Protein AF-A0A060C3U3-F1 (afdb_monomer_lite)

Structure (mmCIF, N/CA/C/O backbone):
data_AF-A0A060C3U3-F1
#
_entry.id   AF-A0A060C3U3-F1
#
loop_
_atom_site.group_PDB
_atom_site.id
_atom_site.type_symbol
_atom_site.label_atom_id
_atom_site.label_alt_id
_atom_site.label_comp_id
_atom_site.label_asym_id
_atom_site.label_entity_id
_atom_site.label_seq_id
_atom_site.pdbx_PDB_ins_code
_atom_site.Cartn_x
_atom_site.Cartn_y
_atom_site.Cartn_z
_atom_site.occupancy
_atom_site.B_iso_or_equiv
_atom_site.auth_seq_id
_atom_site.auth_comp_id
_atom_site.auth_asym_id
_atom_site.auth_atom_id
_atom_site.pdbx_PDB_model_num
ATOM 1 N N . GLY A 1 1 ? 10.376 -1.755 15.245 1.00 62.41 1 GLY A N 1
ATOM 2 C CA . GLY A 1 1 ? 10.481 -2.241 13.852 1.00 62.41 1 GLY A CA 1
ATOM 3 C C . GLY A 1 1 ? 9.209 -2.982 13.478 1.00 62.41 1 GLY A C 1
ATOM 4 O O . GLY A 1 1 ? 8.595 -3.544 14.371 1.00 62.41 1 GLY A O 1
ATOM 5 N N . GLY A 1 2 ? 8.807 -2.958 12.204 1.00 87.00 2 GLY A N 1
ATOM 6 C CA . GLY A 1 2 ? 7.563 -3.559 11.693 1.00 87.00 2 GLY A CA 1
ATOM 7 C C . GLY A 1 2 ? 7.718 -4.015 10.239 1.00 87.00 2 GLY A C 1
ATOM 8 O O . GLY A 1 2 ? 8.846 -4.071 9.747 1.00 87.00 2 GLY A O 1
ATOM 9 N N . GLY A 1 3 ? 6.614 -4.332 9.564 1.00 92.75 3 GLY A N 1
ATOM 10 C CA . GLY A 1 3 ? 6.602 -4.785 8.170 1.00 92.75 3 GLY A CA 1
ATOM 11 C C . GLY A 1 3 ? 6.895 -6.273 7.992 1.00 92.75 3 GLY A C 1
ATOM 12 O O . GLY A 1 3 ? 7.722 -6.851 8.703 1.00 92.75 3 GLY A O 1
ATOM 13 N N . ILE A 1 4 ? 6.234 -6.869 7.010 1.00 97.62 4 ILE A N 1
ATOM 14 C CA . ILE A 1 4 ? 6.276 -8.293 6.681 1.00 97.62 4 ILE A CA 1
ATOM 15 C C . ILE A 1 4 ? 7.383 -8.543 5.654 1.00 97.62 4 ILE A C 1
ATOM 17 O O . ILE A 1 4 ? 7.501 -7.812 4.665 1.00 97.62 4 ILE A O 1
ATOM 21 N N . TRP A 1 5 ? 8.202 -9.563 5.910 1.00 98.00 5 TRP A N 1
ATOM 22 C CA . TRP A 1 5 ? 9.196 -10.056 4.960 1.00 98.00 5 TRP A CA 1
ATOM 23 C C . TRP A 1 5 ? 8.511 -10.752 3.787 1.00 98.00 5 TRP A C 1
ATOM 25 O O . TRP A 1 5 ? 7.541 -11.480 3.970 1.00 98.00 5 TRP A O 1
ATOM 35 N N . TRP A 1 6 ? 9.022 -10.529 2.579 1.00 97.81 6 TRP A N 1
ATOM 36 C CA . TRP A 1 6 ? 8.492 -11.135 1.360 1.00 97.81 6 TRP A CA 1
ATOM 37 C C . TRP A 1 6 ? 8.565 -12.665 1.399 1.00 97.81 6 TRP A C 1
ATOM 39 O O . TRP A 1 6 ? 7.663 -13.345 0.920 1.00 97.81 6 TRP A O 1
ATOM 49 N N . ASN A 1 7 ? 9.622 -13.201 2.009 1.00 96.69 7 ASN A N 1
ATOM 50 C CA . ASN A 1 7 ? 9.819 -14.625 2.228 1.00 96.69 7 ASN A CA 1
ATOM 51 C C . ASN A 1 7 ? 10.631 -14.865 3.512 1.00 96.69 7 ASN A C 1
ATOM 53 O O . ASN A 1 7 ? 11.077 -13.927 4.174 1.00 96.69 7 ASN A O 1
ATOM 57 N N . THR A 1 8 ? 10.854 -16.135 3.839 1.00 96.94 8 THR A N 1
ATOM 58 C CA . THR A 1 8 ? 11.544 -16.571 5.061 1.00 96.94 8 THR A CA 1
ATOM 59 C C . THR A 1 8 ? 13.043 -16.277 5.087 1.00 96.94 8 THR A C 1
ATOM 61 O O . THR A 1 8 ? 13.653 -16.409 6.145 1.00 96.94 8 THR A O 1
ATOM 64 N N . ASN A 1 9 ? 13.647 -15.854 3.970 1.00 97.06 9 ASN A N 1
ATOM 65 C CA . ASN A 1 9 ? 15.051 -15.430 3.955 1.00 97.06 9 ASN A CA 1
ATOM 66 C C . ASN A 1 9 ? 15.235 -14.057 4.615 1.00 97.06 9 ASN A C 1
ATOM 68 O O . ASN A 1 9 ? 16.355 -13.694 4.958 1.00 97.06 9 ASN A O 1
ATOM 72 N N . ASN A 1 10 ? 14.147 -13.303 4.818 1.00 96.69 10 ASN A N 1
ATOM 73 C CA . ASN A 1 10 ? 14.130 -12.054 5.581 1.00 96.69 10 ASN A CA 1
ATOM 74 C C . ASN A 1 10 ? 15.117 -10.983 5.075 1.00 96.69 10 ASN A C 1
ATOM 76 O O . ASN A 1 10 ? 15.667 -10.212 5.859 1.00 96.69 10 ASN A O 1
ATOM 80 N N . THR A 1 11 ? 15.326 -10.913 3.759 1.00 97.62 11 THR A N 1
ATOM 81 C CA . THR A 1 11 ? 16.205 -9.918 3.118 1.00 97.62 11 THR A CA 1
ATOM 82 C C . THR A 1 11 ? 15.443 -8.748 2.498 1.00 97.62 11 THR A C 1
ATOM 84 O O . THR A 1 11 ? 16.025 -7.696 2.250 1.00 97.62 11 THR A O 1
ATOM 87 N N . TYR A 1 12 ? 14.138 -8.902 2.259 1.00 98.12 12 TYR A N 1
ATOM 88 C CA . TYR A 1 12 ? 13.332 -7.933 1.518 1.00 98.12 12 TYR A CA 1
ATOM 89 C C . TYR A 1 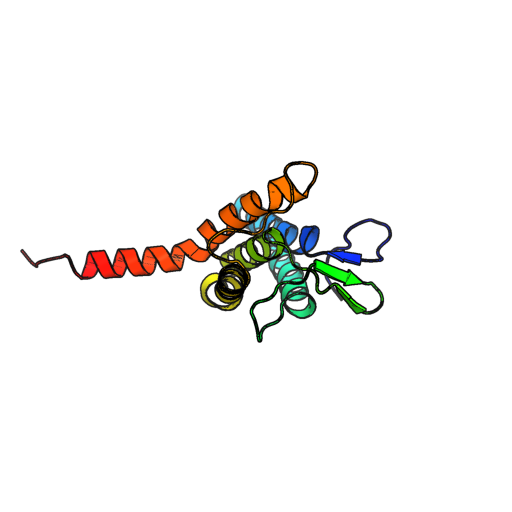12 ? 11.907 -7.840 2.062 1.00 98.12 12 TYR A C 1
ATOM 91 O O . TYR A 1 12 ? 11.249 -8.861 2.267 1.00 98.12 12 TYR A O 1
ATOM 99 N N . LYS A 1 13 ? 11.412 -6.624 2.298 1.00 98.38 13 LYS A N 1
ATOM 100 C CA . LYS A 1 13 ? 10.023 -6.348 2.690 1.00 98.38 13 LYS A CA 1
ATOM 101 C C . LYS A 1 13 ? 9.304 -5.669 1.539 1.00 98.38 13 LYS A C 1
ATOM 103 O O . LYS A 1 13 ? 9.625 -4.532 1.208 1.00 98.38 13 LYS A O 1
ATOM 108 N N . ALA A 1 14 ? 8.332 -6.359 0.956 1.00 98.12 14 ALA A N 1
ATOM 109 C CA . ALA A 1 14 ? 7.692 -5.942 -0.285 1.00 98.12 14 ALA A CA 1
ATOM 110 C C . ALA A 1 14 ? 6.290 -5.359 -0.068 1.00 98.12 14 ALA A C 1
ATOM 112 O O . ALA A 1 14 ? 5.550 -5.773 0.833 1.00 98.12 14 ALA A O 1
ATOM 113 N N . SER A 1 15 ? 5.887 -4.456 -0.954 1.00 98.31 15 SER A N 1
ATOM 114 C CA . SER A 1 15 ? 4.522 -3.934 -1.044 1.00 98.31 15 SER A CA 1
ATOM 115 C C . SER A 1 15 ? 3.499 -5.047 -1.285 1.00 98.31 15 SER A C 1
ATOM 117 O O . SER A 1 15 ? 2.429 -5.021 -0.675 1.00 98.31 15 SER A O 1
ATOM 119 N N . CYS A 1 16 ? 3.849 -6.074 -2.077 1.00 97.12 16 CYS A N 1
ATOM 120 C CA . CYS A 1 16 ? 2.980 -7.218 -2.394 1.00 97.12 16 CYS A CA 1
ATOM 121 C C . CYS A 1 16 ? 2.559 -8.072 -1.200 1.00 97.12 16 CYS A C 1
ATOM 123 O O . CYS A 1 16 ? 1.556 -8.772 -1.294 1.00 97.12 16 CYS A O 1
ATOM 125 N N . VAL A 1 17 ? 3.278 -8.005 -0.079 1.00 97.94 17 VAL A N 1
ATOM 126 C CA . VAL A 1 17 ? 2.879 -8.701 1.151 1.00 97.94 17 VAL A CA 1
ATOM 127 C C . VAL A 1 17 ? 2.313 -7.739 2.185 1.00 97.94 17 VAL A C 1
ATOM 129 O O . VAL A 1 17 ? 1.358 -8.081 2.871 1.00 97.94 17 VAL A O 1
ATOM 132 N N . ASN A 1 18 ? 2.840 -6.516 2.283 1.00 98.75 18 ASN A N 1
ATOM 133 C CA . ASN A 1 18 ? 2.452 -5.591 3.346 1.00 98.75 18 ASN A CA 1
ATOM 134 C C . ASN A 1 18 ? 1.048 -5.003 3.141 1.00 98.75 18 ASN A C 1
ATOM 136 O O . ASN A 1 18 ? 0.206 -5.125 4.028 1.00 98.75 18 ASN A O 1
ATOM 140 N N . PHE A 1 19 ? 0.749 -4.397 1.989 1.00 98.69 19 PHE A N 1
ATOM 141 C CA . PHE A 1 19 ? -0.561 -3.757 1.802 1.00 98.69 19 PHE A CA 1
ATOM 142 C C . PHE A 1 19 ? -1.712 -4.766 1.682 1.00 98.69 19 PHE A C 1
ATOM 144 O O . PHE A 1 19 ? -2.744 -4.553 2.325 1.00 98.69 19 PHE A O 1
ATOM 151 N N . PRO A 1 20 ? -1.555 -5.909 0.980 1.00 98.62 20 PRO A N 1
ATOM 152 C CA . PRO A 1 20 ? -2.548 -6.978 1.029 1.00 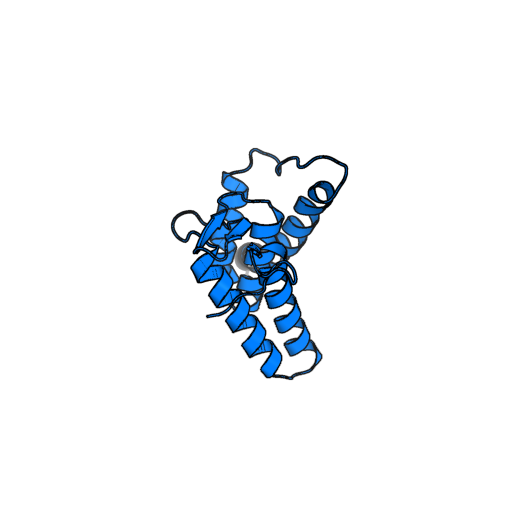98.62 20 PRO A CA 1
ATOM 153 C C . PRO A 1 20 ? -2.763 -7.553 2.432 1.00 98.62 20 PRO A C 1
ATOM 155 O O . PRO A 1 20 ? -3.906 -7.826 2.790 1.00 98.62 20 PRO A O 1
ATOM 158 N N . ALA A 1 21 ? -1.716 -7.693 3.254 1.00 98.62 21 ALA A N 1
ATOM 159 C CA . ALA A 1 21 ? -1.878 -8.160 4.631 1.00 98.62 21 ALA A CA 1
ATOM 160 C C . ALA A 1 21 ? -2.607 -7.144 5.519 1.00 98.62 21 ALA A C 1
ATOM 162 O O . ALA A 1 21 ? -3.422 -7.554 6.341 1.00 98.62 21 ALA A O 1
ATOM 163 N N . ALA A 1 22 ? -2.370 -5.839 5.340 1.00 98.69 22 ALA A N 1
ATOM 164 C CA . ALA A 1 22 ? -3.137 -4.807 6.040 1.00 98.69 22 ALA A CA 1
ATOM 165 C C . ALA A 1 22 ? -4.632 -4.896 5.686 1.00 98.69 22 ALA A C 1
ATOM 167 O O . ALA A 1 22 ? -5.481 -4.984 6.569 1.00 98.69 22 ALA A O 1
ATOM 168 N N . ILE A 1 23 ? -4.951 -4.995 4.392 1.00 98.69 23 ILE A N 1
ATOM 169 C CA . ILE A 1 23 ? -6.322 -5.225 3.919 1.00 98.69 23 ILE A CA 1
ATOM 170 C C . ILE A 1 23 ? -6.918 -6.493 4.543 1.00 98.69 23 ILE A C 1
ATOM 172 O O . ILE A 1 23 ? -8.027 -6.454 5.070 1.00 98.69 23 ILE A O 1
ATOM 176 N N . ALA A 1 24 ? -6.204 -7.619 4.475 1.00 98.69 24 ALA A N 1
ATOM 177 C CA . ALA A 1 24 ? -6.693 -8.895 4.984 1.00 98.69 24 ALA A CA 1
ATOM 178 C C . ALA A 1 24 ? -6.952 -8.838 6.495 1.00 98.69 24 ALA A C 1
ATOM 180 O O . ALA A 1 24 ? -7.981 -9.324 6.955 1.00 98.69 24 ALA A O 1
ATOM 181 N N . ALA A 1 25 ? -6.064 -8.196 7.256 1.00 98.62 25 ALA A N 1
ATOM 182 C CA . ALA A 1 25 ? -6.240 -7.989 8.685 1.00 98.62 25 ALA A CA 1
ATOM 183 C C . ALA A 1 25 ? -7.481 -7.128 8.983 1.00 98.62 25 ALA A C 1
ATOM 185 O O . ALA A 1 25 ? -8.298 -7.521 9.808 1.00 98.62 25 ALA A O 1
ATOM 186 N N . HIS A 1 26 ? -7.704 -6.026 8.262 1.00 98.56 26 HIS A N 1
ATOM 187 C CA . HIS A 1 26 ? -8.930 -5.238 8.438 1.00 98.56 26 HIS A CA 1
ATOM 188 C C . HIS A 1 26 ? -10.195 -6.051 8.115 1.00 98.56 26 HIS A C 1
ATOM 190 O O . HIS A 1 26 ? -11.175 -6.020 8.855 1.00 98.56 26 HIS A O 1
ATOM 196 N N . LEU A 1 27 ? -10.175 -6.839 7.037 1.00 98.44 27 LEU A N 1
ATOM 197 C CA . LEU A 1 27 ? -11.306 -7.700 6.681 1.00 98.44 27 LEU A CA 1
ATOM 198 C C . LEU A 1 27 ? -11.571 -8.785 7.738 1.00 98.44 27 LEU A C 1
ATOM 200 O O . LEU A 1 27 ? -12.730 -9.078 8.022 1.00 98.44 27 LEU A O 1
ATOM 204 N N . LEU A 1 28 ? -10.525 -9.352 8.350 1.00 98.75 28 LEU A N 1
ATOM 205 C CA . LEU A 1 28 ? -10.660 -10.293 9.467 1.00 98.75 28 LEU A CA 1
ATOM 206 C C . LEU A 1 28 ? -11.250 -9.626 10.711 1.00 98.75 28 LEU A C 1
ATOM 208 O O . LEU A 1 28 ? -12.090 -10.232 11.370 1.00 98.75 28 LEU A O 1
ATOM 212 N N . TYR A 1 29 ? -10.868 -8.381 11.005 1.00 98.56 29 TYR A N 1
ATOM 213 C CA . TYR A 1 29 ? -11.500 -7.602 12.068 1.00 98.56 29 TYR A CA 1
ATOM 214 C C . TYR A 1 29 ? -13.008 -7.461 11.830 1.00 98.56 29 TYR A C 1
ATOM 216 O O . TYR A 1 29 ? -13.793 -7.795 12.715 1.00 98.56 29 TYR A O 1
ATOM 224 N N . LEU A 1 30 ? -13.424 -7.054 10.626 1.00 97.94 30 LEU A N 1
ATOM 225 C CA . LEU A 1 30 ? -14.847 -6.925 10.292 1.00 97.94 30 LEU A CA 1
ATOM 226 C C . LEU A 1 30 ? -15.598 -8.261 10.381 1.00 97.94 30 LEU A C 1
ATOM 228 O O . LEU A 1 30 ? -16.749 -8.290 10.809 1.00 97.94 30 LEU A O 1
ATOM 232 N N . ALA A 1 31 ? -14.962 -9.358 9.969 1.00 98.62 31 ALA A N 1
ATOM 233 C CA . ALA A 1 31 ? -15.587 -10.677 9.947 1.00 98.62 31 ALA A CA 1
ATOM 234 C C . ALA A 1 31 ? -15.712 -11.317 11.338 1.00 98.62 31 ALA A C 1
ATOM 236 O O . ALA A 1 31 ? -16.674 -12.039 11.591 1.00 98.62 31 ALA A O 1
ATOM 237 N N . LEU A 1 32 ? -14.735 -11.090 12.220 1.00 98.12 32 LEU A N 1
ATOM 238 C CA . LEU A 1 32 ? -14.621 -11.790 13.504 1.00 98.12 32 LEU A CA 1
ATOM 239 C C . LEU A 1 32 ? -14.953 -10.907 14.713 1.00 98.12 32 LEU A C 1
ATOM 241 O O . LEU A 1 32 ? -15.145 -11.431 15.806 1.00 98.12 32 LEU A O 1
ATOM 245 N N . GLY A 1 33 ? -14.973 -9.582 14.550 1.00 97.88 33 GLY A N 1
ATOM 246 C CA . GLY A 1 33 ? -15.124 -8.624 15.650 1.00 97.88 33 GLY A CA 1
ATOM 247 C C . GLY A 1 33 ? -13.914 -8.543 16.591 1.00 97.88 33 GLY A C 1
ATOM 248 O O . GLY A 1 33 ? -13.965 -7.828 17.589 1.00 97.88 33 GLY A O 1
ATOM 249 N N . ASP A 1 34 ? -12.821 -9.251 16.294 1.00 98.12 34 ASP A N 1
ATOM 250 C CA . ASP A 1 34 ? -11.600 -9.249 17.102 1.00 98.12 34 ASP A CA 1
ATOM 251 C C . ASP A 1 34 ? -10.713 -8.046 16.742 1.00 98.12 34 ASP A C 1
ATOM 253 O O . ASP A 1 34 ? -10.072 -7.999 15.684 1.00 98.12 34 ASP A O 1
ATOM 257 N N . SER A 1 35 ? -10.652 -7.076 17.658 1.00 98.12 35 SER A N 1
ATOM 258 C CA . SER A 1 35 ? -9.871 -5.842 17.520 1.00 98.12 35 SER A CA 1
ATOM 259 C C . SER A 1 35 ? -8.367 -6.079 17.363 1.00 98.12 35 SER A C 1
ATOM 261 O O . SER A 1 35 ? -7.669 -5.210 16.836 1.00 98.12 35 SER A O 1
ATOM 263 N N . SER A 1 36 ? -7.855 -7.262 17.722 1.00 98.38 36 SER A N 1
ATOM 264 C CA . SER A 1 36 ? -6.451 -7.613 17.507 1.00 98.38 36 SER A CA 1
ATOM 265 C C . SER A 1 36 ? -6.064 -7.578 16.025 1.00 98.38 36 SER A C 1
ATOM 267 O O . SER A 1 36 ? -4.914 -7.283 15.692 1.00 98.38 36 SER A O 1
ATOM 269 N N . TYR A 1 37 ? -6.998 -7.867 15.114 1.00 98.56 37 TYR A N 1
ATOM 270 C CA . TYR A 1 37 ? -6.752 -7.780 13.676 1.00 98.56 37 TYR A CA 1
ATOM 271 C C . TYR A 1 37 ? -6.731 -6.341 13.168 1.00 98.56 37 TYR A C 1
ATOM 273 O O . TYR A 1 37 ? -5.909 -6.017 12.312 1.00 98.56 37 TYR A O 1
ATOM 281 N N . GLU A 1 38 ? -7.542 -5.458 13.745 1.00 98.06 38 GLU A N 1
ATOM 282 C CA . GLU A 1 38 ? -7.518 -4.037 13.399 1.00 98.06 38 GLU A CA 1
ATOM 283 C C . GLU A 1 38 ? -6.186 -3.400 13.811 1.00 98.06 38 GLU A C 1
ATOM 285 O O . GLU A 1 38 ? -5.539 -2.726 13.010 1.00 98.06 38 GLU A O 1
ATOM 290 N N . THR A 1 39 ? -5.688 -3.720 15.012 1.00 98.25 39 THR A N 1
ATOM 291 C CA . THR A 1 39 ? -4.350 -3.290 15.451 1.00 98.25 39 THR A CA 1
ATOM 292 C C . THR A 1 39 ? -3.249 -3.783 14.503 1.00 98.25 39 THR A C 1
ATOM 294 O O . THR A 1 39 ? -2.331 -3.030 14.174 1.00 98.25 39 THR A O 1
ATOM 297 N N . LYS A 1 40 ? -3.337 -5.030 14.014 1.00 98.25 40 LYS A N 1
ATOM 298 C CA . LYS A 1 40 ? -2.383 -5.565 13.023 1.00 98.25 40 LYS A CA 1
ATOM 299 C C . LYS A 1 40 ? -2.473 -4.807 11.699 1.00 98.25 40 LYS A C 1
ATOM 301 O O . LYS A 1 40 ? -1.434 -4.435 11.159 1.00 98.25 40 LYS A O 1
ATOM 306 N N . SER A 1 41 ? -3.686 -4.551 11.204 1.00 98.44 41 SER A N 1
ATOM 307 C CA . SER A 1 41 ? -3.923 -3.781 9.978 1.00 98.44 41 SER A CA 1
ATOM 308 C C . SER A 1 41 ? -3.241 -2.415 10.042 1.00 98.44 41 SER A C 1
ATOM 310 O O . SER A 1 41 ? -2.393 -2.098 9.203 1.00 98.44 41 SER A O 1
ATOM 312 N N . GLN A 1 42 ? -3.522 -1.660 11.106 1.00 98.31 42 GLN A N 1
ATOM 313 C CA . GLN A 1 42 ? -2.956 -0.335 11.343 1.00 98.31 42 GLN A CA 1
ATOM 314 C C . GLN A 1 42 ? -1.429 -0.371 11.440 1.00 98.31 42 GLN A C 1
ATOM 316 O O . GLN A 1 42 ? -0.757 0.463 10.831 1.00 98.31 42 GLN A O 1
ATOM 321 N N . ALA A 1 43 ? -0.860 -1.348 12.152 1.00 98.50 43 ALA A N 1
ATOM 322 C CA . ALA A 1 43 ? 0.587 -1.475 12.308 1.00 98.50 43 ALA A CA 1
ATOM 323 C C . ALA A 1 43 ? 1.299 -1.794 10.981 1.00 98.50 43 ALA A C 1
ATOM 325 O O . ALA A 1 43 ? 2.333 -1.194 10.671 1.00 98.50 43 ALA A O 1
ATOM 326 N N . ILE A 1 44 ? 0.749 -2.716 10.182 1.00 98.62 44 ILE A N 1
ATOM 327 C CA . ILE A 1 44 ?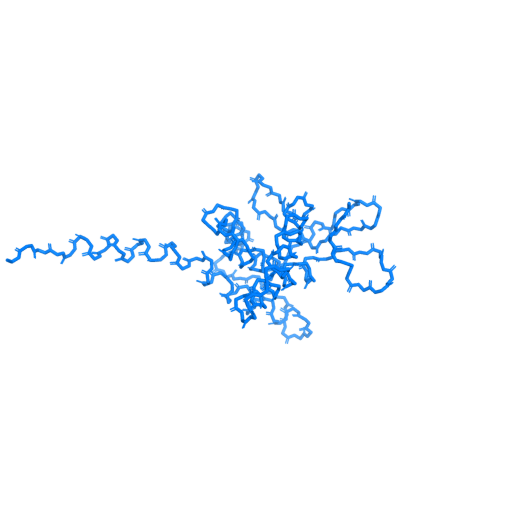 1.319 -3.108 8.885 1.00 98.62 44 ILE A CA 1
ATOM 328 C C . ILE A 1 44 ? 1.223 -1.944 7.895 1.00 98.62 44 ILE A C 1
ATOM 330 O O . ILE A 1 44 ? 2.225 -1.581 7.274 1.00 98.62 44 ILE A O 1
ATOM 334 N N . TYR A 1 45 ? 0.044 -1.329 7.780 1.00 98.62 45 TYR A N 1
ATOM 335 C CA . TYR A 1 45 ? -0.165 -0.182 6.903 1.00 98.62 45 TYR A CA 1
ATOM 336 C C . TYR A 1 45 ? 0.715 1.006 7.292 1.00 98.62 45 TYR A C 1
ATOM 338 O O . TYR A 1 45 ? 1.387 1.558 6.425 1.00 98.62 45 TYR A O 1
ATOM 346 N N . SER A 1 46 ? 0.783 1.362 8.579 1.00 98.50 46 SER A N 1
ATOM 347 C CA . SER A 1 46 ? 1.616 2.478 9.049 1.00 98.50 46 SER A CA 1
ATOM 348 C C . SER A 1 46 ? 3.086 2.248 8.718 1.00 98.50 46 SER A C 1
ATOM 350 O O . SER A 1 46 ? 3.756 3.151 8.219 1.00 98.50 46 SER A O 1
ATOM 352 N N . TRP A 1 47 ? 3.587 1.022 8.913 1.00 98.56 47 TRP A N 1
ATOM 353 C CA . TRP A 1 47 ? 4.948 0.688 8.505 1.00 98.56 47 TRP A CA 1
ATOM 354 C C . TRP A 1 47 ? 5.140 0.843 6.990 1.00 98.56 47 TRP A C 1
ATOM 356 O O . TRP A 1 47 ? 6.111 1.473 6.567 1.00 98.56 47 TRP A O 1
ATOM 366 N N . GLY A 1 48 ? 4.217 0.309 6.183 1.00 98.50 48 GLY A N 1
ATOM 367 C CA . GLY A 1 48 ? 4.269 0.410 4.725 1.00 98.50 48 GLY A CA 1
ATOM 368 C C . GLY A 1 48 ? 4.230 1.860 4.243 1.00 98.50 48 GLY A C 1
ATOM 369 O O . GLY A 1 48 ? 5.080 2.260 3.457 1.00 98.50 48 GLY A O 1
ATOM 370 N N . LYS A 1 49 ? 3.326 2.683 4.779 1.00 98.44 49 LYS A N 1
ATOM 371 C CA . LYS A 1 49 ? 3.222 4.116 4.474 1.00 98.44 49 LYS A CA 1
ATOM 372 C C . LYS A 1 49 ? 4.508 4.869 4.827 1.00 98.44 49 LYS A C 1
ATOM 374 O O . LYS A 1 49 ? 5.005 5.635 4.016 1.00 98.44 49 LYS A O 1
ATOM 379 N N . SER A 1 50 ? 5.101 4.625 5.994 1.00 98.12 50 SER A N 1
ATOM 380 C CA . SER A 1 50 ? 6.338 5.316 6.392 1.00 98.12 50 SER A CA 1
ATOM 381 C C . SER A 1 50 ? 7.589 4.880 5.624 1.00 98.12 50 SER A C 1
ATOM 383 O O . SER A 1 50 ? 8.592 5.586 5.674 1.00 98.12 50 SER A O 1
ATOM 385 N N . ASN A 1 51 ? 7.583 3.712 4.970 1.00 98.25 51 ASN A N 1
ATOM 386 C CA . ASN A 1 51 ? 8.788 3.151 4.343 1.00 98.25 51 ASN A CA 1
ATOM 387 C C . ASN A 1 51 ? 8.704 3.023 2.820 1.00 98.25 51 ASN A C 1
ATOM 389 O O . ASN A 1 51 ? 9.746 3.008 2.172 1.00 98.25 51 ASN A O 1
ATOM 393 N N . LEU A 1 52 ? 7.500 2.881 2.267 1.00 98.62 52 LEU A N 1
ATOM 394 C CA . LEU A 1 52 ? 7.266 2.520 0.869 1.00 98.62 52 LEU A CA 1
ATOM 395 C C . LEU A 1 52 ? 6.406 3.550 0.127 1.00 98.62 52 LEU A C 1
ATOM 397 O O . LEU A 1 52 ? 6.231 3.398 -1.074 1.00 98.62 52 LEU A O 1
ATOM 401 N N . PHE A 1 53 ? 5.882 4.579 0.796 1.00 98.62 53 PHE A N 1
ATOM 402 C CA . PHE A 1 53 ? 5.101 5.645 0.166 1.00 98.62 53 PHE A CA 1
ATOM 403 C C . PHE A 1 53 ? 5.871 6.969 0.165 1.00 98.62 53 PHE A C 1
ATOM 405 O O . PHE A 1 53 ? 6.357 7.427 1.198 1.00 98.62 53 PHE A O 1
ATOM 412 N N . GLU A 1 54 ? 5.962 7.597 -1.002 1.00 98.31 54 GLU A N 1
ATOM 413 C CA . GLU A 1 54 ? 6.547 8.918 -1.196 1.00 98.31 54 GLU A CA 1
ATOM 414 C C . GLU A 1 54 ? 5.452 9.987 -1.143 1.00 98.31 54 GLU A C 1
ATOM 416 O O . GLU A 1 54 ? 4.703 10.187 -2.098 1.00 98.31 54 GLU A O 1
ATOM 421 N N . SER A 1 55 ? 5.365 10.703 -0.022 1.00 97.06 55 SER A N 1
ATOM 422 C CA . SER A 1 55 ? 4.289 11.671 0.231 1.00 97.06 55 SER A CA 1
ATOM 423 C C . SER A 1 55 ? 4.299 12.899 -0.683 1.00 97.06 55 SER A C 1
ATOM 425 O O . SER A 1 55 ? 3.259 13.532 -0.848 1.00 97.06 55 SER A O 1
ATOM 427 N N . SER A 1 56 ? 5.441 13.246 -1.280 1.00 97.19 56 SER A N 1
ATOM 428 C CA . SER A 1 56 ? 5.556 14.379 -2.206 1.00 97.19 56 SER A CA 1
ATOM 429 C C . SER A 1 56 ? 4.927 14.099 -3.571 1.00 97.19 56 SER A C 1
ATOM 431 O O . SER A 1 56 ? 4.479 15.033 -4.232 1.00 97.19 56 SER A O 1
ATOM 433 N N . THR A 1 57 ? 4.888 12.834 -3.998 1.00 97.50 57 THR A N 1
ATOM 434 C CA . THR A 1 57 ? 4.435 12.445 -5.343 1.00 97.50 57 THR A CA 1
ATOM 435 C C . THR A 1 57 ? 3.214 11.532 -5.328 1.00 97.50 57 THR A C 1
ATOM 437 O O . THR A 1 57 ? 2.479 11.493 -6.310 1.00 97.50 57 THR A O 1
ATOM 440 N N . GLY A 1 58 ? 2.994 10.787 -4.244 1.00 98.12 58 GLY A N 1
ATOM 441 C CA . GLY A 1 58 ? 2.027 9.694 -4.184 1.00 98.12 58 GLY A CA 1
ATOM 442 C C . GLY A 1 58 ? 2.591 8.342 -4.645 1.00 98.12 58 GLY A C 1
ATOM 443 O O . GLY A 1 58 ? 1.851 7.364 -4.738 1.00 98.12 58 GLY A O 1
ATOM 444 N N . LYS A 1 59 ? 3.887 8.241 -4.963 1.00 98.56 59 LYS A N 1
ATOM 445 C CA . LYS A 1 59 ? 4.481 6.987 -5.439 1.00 98.56 59 LYS A CA 1
ATOM 446 C C . LYS A 1 59 ? 4.517 5.926 -4.336 1.00 98.56 59 LYS A C 1
ATOM 448 O O . LYS A 1 59 ? 4.958 6.202 -3.227 1.00 98.56 59 LYS A O 1
ATOM 453 N N . VAL A 1 60 ? 4.133 4.692 -4.662 1.00 98.81 60 VAL A N 1
ATOM 454 C CA . VAL A 1 60 ? 4.321 3.519 -3.799 1.00 98.81 60 VAL A CA 1
ATOM 455 C C . VAL A 1 60 ? 5.390 2.625 -4.414 1.00 98.81 60 VAL A C 1
ATOM 457 O O . VAL A 1 60 ? 5.246 2.126 -5.534 1.00 98.81 60 VAL A O 1
ATOM 460 N N . TYR A 1 61 ? 6.476 2.450 -3.675 1.00 98.69 61 TYR A N 1
ATOM 461 C CA . TYR A 1 61 ? 7.650 1.669 -4.036 1.00 98.69 61 TYR A CA 1
ATOM 462 C C . TYR A 1 61 ? 7.392 0.163 -3.989 1.00 98.69 61 TYR A C 1
ATOM 464 O O . TYR A 1 61 ? 6.378 -0.301 -3.466 1.00 98.69 61 TYR A O 1
ATOM 472 N N . ASP A 1 62 ? 8.299 -0.620 -4.560 1.00 98.38 62 ASP A N 1
ATOM 473 C CA . ASP A 1 62 ? 8.191 -2.079 -4.605 1.00 98.38 62 ASP A CA 1
ATOM 474 C C . ASP A 1 62 ? 8.483 -2.722 -3.253 1.00 98.38 62 ASP A C 1
ATOM 476 O O . ASP A 1 62 ? 7.798 -3.652 -2.828 1.00 98.38 62 ASP A O 1
ATOM 480 N N . GLY A 1 63 ? 9.433 -2.155 -2.517 1.00 98.25 63 GLY A N 1
ATOM 481 C CA . GLY A 1 63 ? 9.822 -2.687 -1.225 1.00 98.25 63 GLY A CA 1
ATOM 482 C C . GLY A 1 63 ? 11.128 -2.106 -0.714 1.00 98.25 63 GLY A C 1
ATOM 483 O O . GLY A 1 63 ? 11.697 -1.178 -1.290 1.00 98.25 63 GLY A O 1
ATOM 484 N N . LYS A 1 64 ? 11.602 -2.673 0.390 1.00 98.38 64 LYS A N 1
ATOM 485 C CA . LYS A 1 64 ? 12.783 -2.226 1.123 1.00 98.38 64 LYS A CA 1
ATOM 486 C C . LYS A 1 64 ? 13.649 -3.421 1.503 1.00 98.38 64 LYS A C 1
ATOM 488 O O . LYS A 1 64 ? 13.152 -4.390 2.082 1.00 98.38 64 LYS A O 1
ATOM 493 N N . ASN A 1 65 ? 14.934 -3.343 1.183 1.00 97.88 65 ASN A N 1
ATOM 494 C CA . ASN A 1 65 ? 15.935 -4.327 1.573 1.00 97.88 65 ASN A CA 1
ATOM 495 C C . ASN A 1 65 ? 16.220 -4.250 3.079 1.00 97.88 65 ASN A C 1
ATOM 497 O O . ASN A 1 65 ? 15.983 -3.229 3.732 1.00 97.88 65 ASN A O 1
ATOM 501 N N . SER A 1 66 ? 16.756 -5.331 3.642 1.00 96.38 66 SER A N 1
ATOM 502 C CA . SER A 1 66 ? 17.134 -5.415 5.057 1.00 96.38 66 SER A CA 1
ATOM 503 C C . SER A 1 66 ? 18.217 -4.407 5.460 1.00 96.38 66 SER A C 1
ATOM 505 O O . SER A 1 66 ? 18.279 -4.034 6.627 1.00 96.38 66 SER A O 1
ATOM 507 N N . ASP A 1 67 ? 19.027 -3.937 4.507 1.00 96.06 67 ASP A N 1
ATOM 508 C CA . ASP A 1 67 ? 20.026 -2.875 4.702 1.00 96.06 67 ASP A CA 1
ATOM 509 C C . ASP A 1 67 ? 19.426 -1.453 4.721 1.00 96.06 67 ASP A C 1
ATOM 511 O O . ASP A 1 67 ? 20.124 -0.479 4.990 1.00 96.06 67 ASP A O 1
ATOM 515 N N . GLY A 1 68 ? 18.121 -1.326 4.464 1.00 95.75 68 GLY A N 1
ATOM 516 C CA . GLY A 1 68 ? 17.394 -0.064 4.459 1.00 95.75 68 GLY A CA 1
ATOM 517 C C . GLY A 1 68 ? 17.238 0.592 3.087 1.00 95.75 68 GLY A C 1
ATOM 518 O O . GLY A 1 68 ? 16.463 1.546 2.985 1.00 95.75 68 GLY A O 1
ATOM 519 N N . SER A 1 69 ? 17.891 0.086 2.039 1.00 97.56 69 SER A N 1
ATOM 520 C CA . SER A 1 69 ? 17.723 0.600 0.677 1.00 97.56 69 SER A CA 1
ATOM 521 C C . SER A 1 69 ? 16.322 0.298 0.129 1.00 97.56 69 SER A C 1
ATOM 523 O O . SER A 1 69 ? 15.747 -0.765 0.374 1.00 97.56 69 SER A O 1
ATOM 525 N N . VAL A 1 70 ? 15.738 1.253 -0.598 1.00 98.00 70 VAL A N 1
ATOM 526 C CA . VAL A 1 70 ? 14.377 1.152 -1.149 1.00 98.00 70 VAL A CA 1
ATOM 527 C C . VAL A 1 70 ? 14.447 0.807 -2.635 1.00 98.00 70 VAL A C 1
ATOM 529 O O . VAL A 1 70 ? 15.126 1.486 -3.402 1.00 98.00 70 VAL A O 1
ATOM 532 N N . SER A 1 71 ? 13.710 -0.225 -3.051 1.00 98.00 71 SER A N 1
ATOM 533 C CA . SER A 1 71 ? 13.497 -0.535 -4.466 1.00 98.00 71 SER A CA 1
ATOM 534 C C . SER A 1 71 ? 12.485 0.448 -5.042 1.00 98.00 71 SER A C 1
ATOM 536 O O . SER A 1 71 ? 11.289 0.369 -4.757 1.00 98.00 71 SER A O 1
ATOM 538 N N . THR A 1 72 ? 12.963 1.391 -5.851 1.00 97.19 72 THR A N 1
ATOM 539 C CA . THR A 1 72 ? 12.140 2.484 -6.389 1.00 97.19 72 THR A CA 1
ATOM 540 C C . THR A 1 72 ? 11.264 2.074 -7.574 1.00 97.19 72 THR A C 1
ATOM 542 O O . THR A 1 72 ? 10.527 2.915 -8.108 1.00 97.19 72 THR A O 1
ATOM 545 N N . ALA A 1 73 ? 11.307 0.799 -7.979 1.00 96.69 73 ALA A N 1
ATOM 546 C CA . ALA A 1 73 ? 10.326 0.221 -8.887 1.00 96.69 73 ALA A CA 1
ATOM 547 C C . ALA A 1 73 ? 8.906 0.431 -8.337 1.00 96.69 73 ALA A C 1
ATOM 549 O O . ALA A 1 73 ? 8.694 0.585 -7.133 1.00 96.69 73 ALA A O 1
ATOM 550 N N . SER A 1 74 ? 7.928 0.510 -9.231 1.00 96.88 74 SER A N 1
ATOM 551 C CA . SER A 1 74 ? 6.531 0.693 -8.855 1.00 96.88 74 SER A CA 1
ATOM 552 C C . SER A 1 74 ? 5.644 0.042 -9.900 1.00 96.88 74 SER A C 1
ATOM 554 O O . SER A 1 74 ? 5.832 0.238 -11.103 1.00 96.88 74 SER A O 1
ATOM 556 N N . TYR A 1 75 ? 4.684 -0.739 -9.423 1.00 97.19 75 TYR A N 1
ATOM 557 C CA . TYR A 1 75 ? 3.717 -1.445 -10.246 1.00 97.19 75 TYR A CA 1
ATOM 558 C C . TYR A 1 75 ? 2.305 -1.006 -9.868 1.00 97.19 75 TYR A C 1
ATOM 560 O O . TYR A 1 75 ? 2.051 -0.603 -8.729 1.00 97.19 75 TYR A O 1
ATOM 568 N N . SER A 1 76 ? 1.365 -1.121 -10.807 1.00 97.50 76 SER A N 1
ATOM 569 C CA . SER A 1 76 ? -0.015 -0.674 -10.591 1.00 97.50 76 SER A CA 1
ATOM 570 C C . SER A 1 76 ? -0.664 -1.332 -9.370 1.00 97.50 76 SER A C 1
ATOM 572 O O . SER A 1 76 ? -1.398 -0.681 -8.625 1.00 97.50 76 SER A O 1
ATOM 574 N N . TYR A 1 77 ? -0.350 -2.599 -9.093 1.00 97.56 77 TYR A N 1
ATOM 575 C CA . TYR A 1 77 ? -0.896 -3.297 -7.932 1.00 97.56 77 TYR A CA 1
ATOM 576 C C . TYR A 1 77 ? -0.394 -2.721 -6.593 1.00 97.56 77 TYR A C 1
ATOM 578 O O . TYR A 1 77 ? -1.156 -2.734 -5.622 1.00 97.56 77 TYR A O 1
ATOM 586 N N . ASN A 1 78 ? 0.830 -2.175 -6.526 1.00 98.50 78 ASN A N 1
ATOM 587 C CA . ASN A 1 78 ? 1.365 -1.519 -5.325 1.00 98.50 78 ASN A CA 1
ATOM 588 C C . ASN A 1 78 ? 0.476 -0.331 -4.965 1.00 98.50 78 ASN A C 1
ATOM 590 O O . ASN A 1 78 ? 0.034 -0.199 -3.826 1.00 98.50 78 ASN A O 1
ATOM 594 N N . GLN A 1 79 ? 0.161 0.479 -5.977 1.00 98.44 79 GLN A N 1
ATOM 595 C CA . GLN A 1 79 ? -0.682 1.659 -5.838 1.00 98.44 79 GLN A CA 1
ATOM 596 C C . GLN A 1 79 ? -2.106 1.291 -5.435 1.00 98.44 79 GLN A C 1
ATOM 598 O O . GLN A 1 79 ? -2.649 1.819 -4.468 1.00 98.44 79 GLN A O 1
ATOM 603 N N . GLY A 1 80 ? -2.695 0.311 -6.122 1.00 98.12 80 GLY A N 1
ATOM 604 C CA . GLY A 1 80 ? -4.038 -0.155 -5.796 1.00 98.12 80 GLY A CA 1
ATOM 605 C C . GLY A 1 80 ? -4.134 -0.668 -4.363 1.00 98.12 80 GLY A C 1
ATOM 606 O O . GLY A 1 80 ? -4.976 -0.213 -3.599 1.00 98.12 80 GLY A O 1
ATOM 607 N N . THR A 1 81 ? -3.265 -1.597 -3.970 1.00 98.69 81 THR A N 1
ATOM 608 C CA . THR A 1 81 ? -3.334 -2.212 -2.634 1.00 98.69 81 THR A CA 1
ATOM 609 C C . THR A 1 81 ? -3.042 -1.215 -1.514 1.00 98.69 81 THR A C 1
ATOM 611 O O . THR A 1 81 ? -3.725 -1.260 -0.491 1.00 98.69 81 THR A O 1
ATOM 614 N N . PHE A 1 82 ? -2.124 -0.263 -1.716 1.00 98.75 82 PHE A N 1
ATOM 615 C CA . PHE A 1 82 ? -1.934 0.856 -0.790 1.00 98.75 82 PHE A CA 1
ATOM 616 C C . PHE A 1 82 ? -3.208 1.696 -0.647 1.00 98.75 82 PHE A C 1
ATOM 618 O O . PHE A 1 82 ? -3.671 1.914 0.471 1.00 98.75 82 PHE A O 1
ATOM 625 N N . ALA A 1 83 ? -3.819 2.113 -1.762 1.00 98.38 83 ALA A N 1
ATOM 626 C CA . ALA A 1 83 ? -5.053 2.895 -1.738 1.00 98.38 83 ALA A CA 1
ATOM 627 C C . ALA A 1 83 ? -6.217 2.132 -1.081 1.00 98.38 83 ALA A C 1
ATOM 629 O O . ALA A 1 83 ? -7.008 2.720 -0.346 1.00 98.38 83 ALA A O 1
ATOM 630 N N . GLY A 1 84 ? -6.298 0.816 -1.295 1.00 98.06 84 GLY A N 1
ATOM 631 C CA . GLY A 1 84 ? -7.268 -0.062 -0.644 1.00 98.06 84 GLY A CA 1
ATOM 632 C C . GLY A 1 84 ? -7.088 -0.143 0.873 1.00 98.06 84 GLY A C 1
ATOM 633 O O . GLY A 1 84 ? -8.066 -0.019 1.609 1.00 98.06 84 GLY A O 1
ATOM 634 N N . ALA A 1 85 ? -5.848 -0.301 1.344 1.00 98.38 85 ALA A N 1
ATOM 635 C CA . ALA A 1 85 ? -5.533 -0.272 2.772 1.00 98.38 85 ALA A CA 1
ATOM 636 C C . ALA A 1 85 ? -5.849 1.102 3.386 1.00 98.38 85 ALA A C 1
ATOM 638 O O . ALA A 1 85 ? -6.514 1.176 4.417 1.00 98.38 85 ALA A O 1
ATOM 639 N N . ALA A 1 86 ? -5.447 2.186 2.714 1.00 97.94 86 ALA A N 1
ATOM 640 C CA . ALA A 1 86 ? -5.729 3.553 3.142 1.00 97.94 86 ALA A CA 1
ATOM 641 C C . ALA A 1 86 ? -7.239 3.812 3.254 1.00 97.94 86 ALA A C 1
AT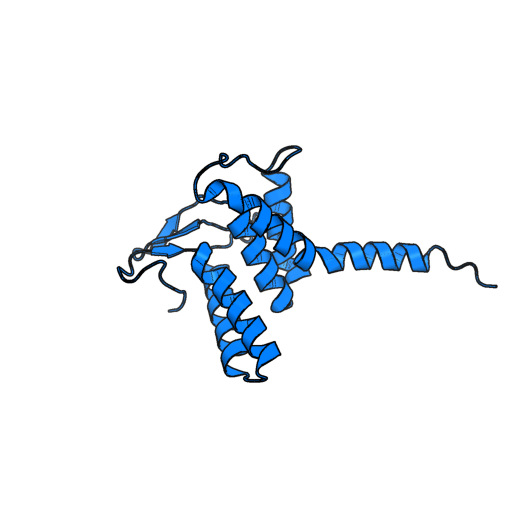OM 643 O O . ALA A 1 86 ? -7.685 4.382 4.243 1.00 97.94 86 ALA A O 1
ATOM 644 N N . TYR A 1 87 ? -8.040 3.352 2.286 1.00 96.75 87 TYR A N 1
ATOM 645 C CA . TYR A 1 87 ? -9.500 3.463 2.336 1.00 96.75 87 TYR A CA 1
ATOM 646 C C . TYR A 1 87 ? -10.090 2.817 3.591 1.00 96.75 87 TYR A C 1
ATOM 648 O O . TYR A 1 87 ? -10.855 3.462 4.303 1.00 96.75 87 TYR A O 1
ATOM 656 N N . TYR A 1 88 ? -9.713 1.571 3.886 1.00 96.25 88 TYR A N 1
ATOM 657 C CA . TYR A 1 88 ? -10.228 0.874 5.065 1.00 96.25 88 TYR A CA 1
ATOM 658 C C . TYR A 1 88 ? -9.811 1.523 6.384 1.00 96.25 88 TYR A C 1
ATOM 660 O O . TYR A 1 88 ? -10.562 1.483 7.353 1.00 96.25 88 TYR A O 1
ATOM 668 N N . LEU A 1 89 ? -8.646 2.164 6.403 1.00 96.50 89 LEU A N 1
ATOM 669 C CA . LEU A 1 89 ? -8.095 2.823 7.584 1.00 96.50 89 LEU A CA 1
ATOM 670 C C . LEU A 1 89 ? -8.416 4.326 7.649 1.00 96.50 89 LEU A C 1
ATOM 672 O O . LEU A 1 89 ? -7.794 5.056 8.415 1.00 96.50 89 LEU A O 1
ATOM 676 N N . GLY A 1 90 ? -9.385 4.802 6.859 1.00 94.88 90 GLY A N 1
ATOM 677 C CA . GLY A 1 90 ? -9.885 6.180 6.931 1.00 94.88 90 GLY A CA 1
ATOM 678 C C . GLY A 1 90 ? -8.991 7.239 6.272 1.00 94.88 90 GLY A C 1
ATOM 679 O O . GLY A 1 90 ? -9.249 8.430 6.404 1.00 94.88 90 GLY A O 1
ATOM 680 N N . GLU A 1 91 ? -7.970 6.828 5.522 1.00 95.38 91 GLU A N 1
ATOM 681 C CA . GLU A 1 91 ? -7.056 7.702 4.775 1.00 95.38 91 GLU A CA 1
ATOM 682 C C . GLU A 1 91 ? -7.253 7.611 3.247 1.00 95.38 91 GLU A C 1
ATOM 684 O O . GLU A 1 91 ? -6.404 8.031 2.453 1.00 95.38 91 GLU A O 1
ATOM 689 N N . GLY A 1 92 ? -8.383 7.048 2.807 1.00 92.69 92 GLY A N 1
ATOM 690 C CA . GLY A 1 92 ? -8.701 6.888 1.389 1.00 92.69 92 GLY A CA 1
ATOM 691 C C . GLY A 1 92 ? -8.688 8.219 0.644 1.00 92.69 92 GLY A C 1
ATOM 692 O O . GLY A 1 92 ? -8.051 8.319 -0.400 1.00 92.69 92 GLY A O 1
ATOM 693 N N . SER A 1 93 ? -9.321 9.250 1.215 1.00 91.88 93 SER A N 1
ATOM 694 C CA . SER A 1 93 ? -9.455 10.575 0.601 1.00 91.88 93 SER A CA 1
ATOM 695 C C . SER A 1 93 ? -8.204 11.453 0.642 1.00 91.88 93 SER A C 1
ATOM 697 O O . SER A 1 93 ? -8.175 12.515 0.022 1.00 91.88 93 SER A O 1
ATOM 699 N N . THR A 1 94 ? -7.162 11.009 1.343 1.00 93.44 94 THR A N 1
ATOM 700 C CA . THR A 1 94 ? -5.889 11.716 1.464 1.00 93.44 94 THR A CA 1
ATOM 701 C C . THR A 1 94 ? -4.812 10.969 0.683 1.00 93.44 94 THR A C 1
ATOM 703 O O . THR A 1 94 ? -4.668 11.155 -0.525 1.00 93.44 94 THR A O 1
ATOM 706 N N . VAL A 1 95 ? -4.072 10.085 1.342 1.00 96.69 95 VAL A N 1
ATOM 7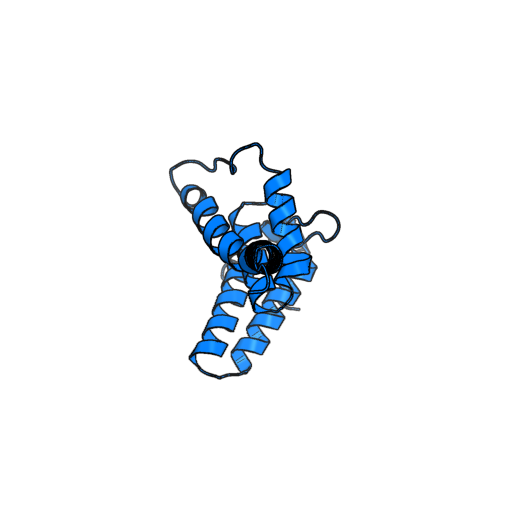07 C CA . VAL A 1 95 ? -2.922 9.395 0.751 1.00 96.69 95 VAL A CA 1
ATOM 708 C C . VAL A 1 95 ? -3.349 8.320 -0.244 1.00 96.69 95 VAL A C 1
ATOM 710 O O . VAL A 1 95 ? -2.676 8.130 -1.255 1.00 96.69 95 VAL A O 1
ATOM 713 N N . GLY A 1 96 ? -4.494 7.659 -0.026 1.00 97.06 96 GLY A N 1
ATOM 714 C CA . GLY A 1 96 ? -5.013 6.678 -0.983 1.00 97.06 96 GLY A CA 1
ATOM 715 C C . GLY A 1 96 ? -5.275 7.319 -2.347 1.00 97.06 96 GLY A C 1
ATOM 716 O O . GLY A 1 96 ? -4.843 6.828 -3.384 1.00 97.06 96 GLY A O 1
ATOM 717 N N . TRP A 1 97 ? -5.906 8.484 -2.331 1.00 95.88 97 TRP A N 1
ATOM 718 C CA . TRP A 1 97 ? -6.146 9.338 -3.487 1.00 95.88 97 TRP A CA 1
ATOM 719 C C . TRP A 1 97 ? -4.863 9.843 -4.152 1.00 95.88 97 TRP A C 1
ATOM 721 O O . TRP A 1 97 ? -4.760 9.757 -5.374 1.00 95.88 97 TRP A O 1
ATOM 731 N N . GLN A 1 98 ? -3.865 10.271 -3.373 1.00 97.25 98 GLN A N 1
ATOM 732 C CA . GLN A 1 98 ? -2.548 10.651 -3.905 1.00 97.25 98 GLN A CA 1
ATOM 733 C C . GLN A 1 98 ? -1.884 9.504 -4.680 1.00 97.25 98 GLN A C 1
ATOM 735 O O . GLN A 1 98 ? -1.336 9.723 -5.757 1.00 97.25 98 GLN A O 1
ATOM 740 N N . SER A 1 99 ? -1.977 8.272 -4.175 1.00 97.94 99 SER A N 1
ATOM 741 C CA . SER A 1 99 ? -1.461 7.076 -4.853 1.00 97.94 99 SER A CA 1
ATOM 742 C C . SER A 1 99 ? -2.168 6.781 -6.180 1.00 97.94 99 SER A C 1
ATOM 744 O O . SER A 1 99 ? -1.517 6.488 -7.190 1.00 97.94 99 SER A O 1
ATOM 746 N N . LEU A 1 100 ? -3.497 6.919 -6.218 1.00 96.19 100 LEU A N 1
ATOM 747 C CA . LEU A 1 100 ? -4.267 6.756 -7.454 1.00 96.19 100 LEU A CA 1
ATOM 748 C C . LEU A 1 100 ? -3.949 7.855 -8.477 1.00 96.19 100 LEU A C 1
ATOM 750 O O . LEU A 1 100 ? -3.825 7.566 -9.669 1.00 96.19 100 LEU A O 1
ATOM 754 N N . ASP A 1 101 ? -3.789 9.096 -8.018 1.00 95.44 101 ASP A N 1
ATOM 755 C CA . ASP A 1 101 ? -3.434 10.228 -8.874 1.00 95.44 101 ASP A CA 1
ATOM 756 C C . ASP A 1 101 ? -2.013 10.072 -9.433 1.00 95.44 101 ASP A C 1
ATOM 758 O O . ASP A 1 101 ? -1.802 10.299 -10.625 1.00 95.44 101 ASP A O 1
ATOM 762 N N . TRP A 1 102 ? -1.059 9.580 -8.633 1.00 97.12 102 TRP A N 1
ATOM 763 C CA . TRP A 1 102 ? 0.268 9.213 -9.129 1.00 97.12 102 TRP A CA 1
ATOM 764 C C . TRP A 1 102 ? 0.184 8.154 -10.229 1.00 97.12 102 TRP A C 1
ATOM 766 O O . TRP A 1 102 ? 0.812 8.318 -11.276 1.00 97.12 102 TRP A O 1
ATOM 776 N N . GLN A 1 103 ? -0.602 7.085 -10.032 1.00 96.56 103 GLN A N 1
ATOM 777 C CA . GLN A 1 103 ? -0.740 6.029 -11.041 1.00 96.56 103 GLN A CA 1
ATOM 778 C C . GLN A 1 103 ? -1.325 6.589 -12.334 1.00 96.56 103 GLN A C 1
ATOM 780 O O . GLN A 1 103 ? -0.829 6.272 -13.414 1.00 96.56 103 GLN A O 1
ATOM 785 N N . LYS A 1 104 ? -2.357 7.432 -12.227 1.00 93.38 104 LYS A N 1
ATOM 786 C CA . LYS A 1 104 ? -2.981 8.096 -13.372 1.00 93.38 104 LYS A CA 1
ATOM 787 C C . LYS A 1 104 ? -1.984 8.977 -14.122 1.00 93.38 104 LYS A C 1
ATOM 789 O O . LYS A 1 104 ? -1.920 8.880 -15.335 1.00 93.38 104 LYS A O 1
ATOM 794 N N . ASN A 1 105 ? -1.215 9.802 -13.415 1.00 93.69 105 ASN A N 1
ATOM 795 C CA . ASN A 1 105 ? -0.287 10.757 -14.027 1.00 93.69 105 ASN A CA 1
ATOM 796 C C . ASN A 1 105 ? 0.987 10.093 -14.570 1.00 93.69 105 ASN A C 1
ATOM 798 O O . ASN A 1 105 ? 1.606 10.613 -15.493 1.00 93.69 105 ASN A O 1
ATOM 802 N N . SER A 1 106 ? 1.379 8.951 -14.001 1.00 92.31 106 SER A N 1
ATOM 803 C CA . SER A 1 106 ? 2.530 8.162 -14.459 1.00 92.31 106 SER A CA 1
ATOM 804 C C . SER A 1 106 ? 2.172 7.202 -15.596 1.00 92.31 106 SER A C 1
ATOM 806 O O . SER A 1 106 ? 3.060 6.642 -16.235 1.00 92.31 106 SER A O 1
ATOM 808 N N . SER A 1 107 ? 0.877 6.992 -15.841 1.00 86.81 107 SER A N 1
ATOM 809 C CA . SER A 1 107 ? 0.364 6.239 -16.985 1.00 86.81 107 SER A CA 1
ATOM 810 C C . SER A 1 107 ? -0.045 7.214 -18.092 1.00 86.81 107 SER A C 1
ATOM 812 O O . SER A 1 107 ? -0.406 8.354 -17.822 1.00 86.81 107 SER A O 1
ATOM 814 N N . GLY A 1 108 ? 0.002 6.777 -19.351 1.00 79.94 108 GLY A N 1
ATOM 815 C CA . GLY A 1 108 ? -0.585 7.541 -20.453 1.00 79.94 108 GLY A CA 1
ATOM 816 C C . GLY A 1 108 ? -2.119 7.480 -20.426 1.00 79.94 108 GLY A C 1
ATOM 817 O O . GLY A 1 108 ? -2.754 7.414 -19.377 1.00 79.94 108 GLY A O 1
ATOM 818 N N . SER A 1 109 ? -2.747 7.414 -21.599 1.00 83.06 109 SER A N 1
ATOM 819 C CA . SER A 1 109 ? -4.197 7.186 -21.711 1.00 83.06 109 SER A CA 1
ATOM 820 C C . SER A 1 109 ? -4.649 5.784 -21.265 1.00 83.06 109 SER A C 1
ATOM 822 O O . SER A 1 109 ? -5.847 5.543 -21.121 1.00 83.06 109 SER A O 1
ATOM 824 N N . THR A 1 110 ? -3.714 4.859 -21.033 1.00 88.31 110 THR A N 1
ATOM 825 C CA . THR A 1 110 ? -3.968 3.472 -20.626 1.00 88.31 110 THR A CA 1
ATOM 826 C C . THR A 1 110 ? -3.044 3.055 -19.487 1.00 88.31 110 THR A C 1
ATOM 828 O O . THR A 1 110 ? -1.939 3.582 -19.352 1.00 88.31 110 THR A O 1
ATOM 831 N N . LEU A 1 111 ? -3.470 2.064 -18.696 1.00 92.25 111 LEU A N 1
ATOM 832 C CA . LEU A 1 111 ? -2.613 1.451 -17.677 1.00 92.25 111 LEU A CA 1
ATOM 833 C C . LEU A 1 111 ? -1.357 0.810 -18.302 1.00 92.25 111 LEU A C 1
ATOM 835 O O . LEU A 1 111 ? -1.402 0.410 -19.470 1.00 92.25 111 LEU A O 1
ATOM 839 N N . PRO A 1 112 ? -0.252 0.676 -17.541 1.00 92.06 112 PRO A N 1
ATOM 840 C CA . PRO A 1 112 ? 0.985 0.102 -18.058 1.00 92.06 112 PRO A CA 1
ATOM 841 C C . PRO A 1 112 ? 0.809 -1.355 -18.502 1.00 92.06 112 PRO A C 1
ATOM 843 O O . PRO A 1 112 ? 0.049 -2.118 -17.900 1.00 92.06 112 PRO A O 1
ATOM 846 N N . VAL A 1 113 ? 1.540 -1.751 -19.544 1.00 91.81 113 VAL A N 1
ATOM 847 C CA . VAL A 1 113 ? 1.558 -3.128 -20.054 1.00 91.81 113 VAL A CA 1
ATOM 848 C C . VAL A 1 113 ? 2.673 -3.904 -19.355 1.00 91.81 113 VAL A C 1
ATOM 850 O O . VAL A 1 113 ? 3.845 -3.578 -19.516 1.00 91.81 113 VAL A O 1
ATOM 853 N N . TYR A 1 114 ? 2.312 -4.949 -18.608 1.00 90.94 114 TYR A N 1
ATOM 854 C CA . TYR A 1 114 ? 3.253 -5.813 -17.874 1.00 90.94 114 TYR A CA 1
ATOM 855 C C . TYR A 1 114 ? 3.424 -7.203 -18.513 1.00 90.94 114 TYR A C 1
ATOM 857 O O . TYR A 1 114 ? 3.895 -8.136 -17.866 1.00 90.94 114 TYR A O 1
ATOM 865 N N . GLY A 1 115 ? 3.027 -7.347 -19.781 1.00 88.44 115 GLY A N 1
ATOM 866 C CA . GLY A 1 115 ? 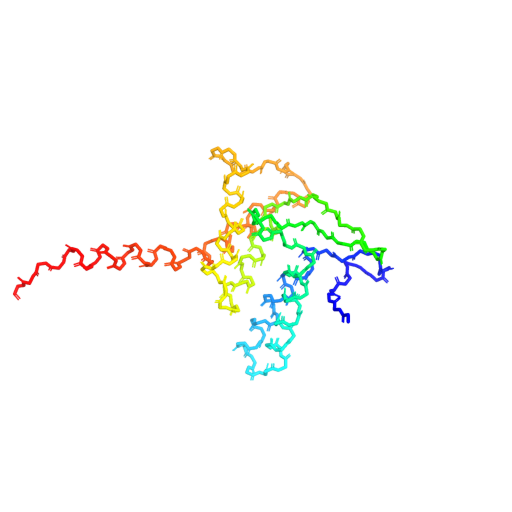2.964 -8.631 -20.480 1.00 88.44 115 GLY A CA 1
ATOM 867 C C . GLY A 1 115 ? 1.669 -9.406 -20.209 1.00 88.44 115 GLY A C 1
ATOM 868 O O . GLY A 1 115 ? 0.833 -9.003 -19.402 1.00 88.44 115 GLY A O 1
ATOM 869 N N . SER A 1 116 ? 1.490 -10.512 -20.933 1.00 84.94 116 SER A N 1
ATOM 870 C CA . SER A 1 116 ? 0.312 -11.395 -20.861 1.00 84.94 116 SER A CA 1
ATOM 871 C C . SER A 1 116 ? 0.593 -12.742 -20.185 1.00 84.94 116 SER A C 1
ATOM 873 O O . SER A 1 116 ? -0.303 -13.575 -20.070 1.00 84.94 116 SER A O 1
ATOM 875 N N . THR A 1 117 ? 1.823 -12.960 -19.721 1.00 86.44 117 THR A N 1
ATOM 876 C CA . THR A 1 117 ? 2.280 -14.187 -19.056 1.00 86.44 117 THR A CA 1
ATOM 877 C C . THR A 1 117 ? 2.966 -13.851 -17.734 1.00 86.44 117 THR A C 1
ATOM 879 O O . THR A 1 117 ? 3.600 -12.802 -17.625 1.00 86.44 117 THR A O 1
ATOM 882 N N . GLY A 1 118 ? 2.897 -14.755 -16.754 1.00 90.88 118 GLY A N 1
ATOM 883 C CA . GLY A 1 118 ? 3.480 -14.545 -15.423 1.00 90.88 118 GLY A CA 1
ATOM 884 C C . GLY A 1 118 ? 2.704 -13.533 -14.571 1.00 90.88 118 GLY A C 1
ATOM 885 O O . GLY A 1 118 ? 1.571 -13.172 -14.892 1.00 90.88 118 GLY A O 1
ATOM 886 N N . ASP A 1 119 ? 3.325 -13.070 -13.485 1.00 88.69 119 ASP A N 1
ATOM 887 C CA . ASP A 1 119 ? 2.670 -12.246 -12.455 1.00 88.69 119 ASP A CA 1
ATOM 888 C C . ASP A 1 119 ? 2.109 -10.923 -13.003 1.00 88.69 119 ASP A C 1
ATOM 890 O O . ASP A 1 119 ? 1.023 -10.483 -12.613 1.00 88.69 119 ASP A O 1
ATOM 894 N N . GLY A 1 120 ? 2.823 -10.315 -13.957 1.00 89.88 120 GLY A N 1
ATOM 895 C CA . GLY A 1 120 ? 2.490 -9.009 -14.529 1.00 89.88 120 GLY A CA 1
ATOM 896 C C . GLY A 1 120 ? 1.092 -8.936 -15.148 1.00 89.88 120 GLY A C 1
ATOM 897 O O . GLY A 1 120 ? 0.426 -7.902 -15.045 1.00 89.88 120 GLY A O 1
ATOM 898 N N . ALA A 1 121 ? 0.595 -10.045 -15.705 1.00 91.06 121 ALA A N 1
ATOM 899 C CA . ALA A 1 121 ? -0.723 -10.110 -16.337 1.00 91.06 121 ALA A CA 1
ATOM 900 C C . ALA A 1 121 ? -1.875 -9.772 -15.365 1.00 91.06 121 ALA A C 1
ATOM 902 O O . ALA A 1 121 ? -2.928 -9.293 -15.788 1.00 91.06 121 ALA A O 1
ATOM 903 N N . GLY A 1 122 ? -1.677 -9.981 -14.057 1.00 93.81 122 GLY A N 1
ATOM 904 C CA . GLY A 1 122 ? -2.685 -9.728 -13.025 1.00 93.81 122 GLY A CA 1
ATOM 905 C C . GLY A 1 122 ? -2.651 -8.326 -12.406 1.00 93.81 122 GLY A C 1
ATOM 906 O O . GLY A 1 122 ? -3.623 -7.922 -11.760 1.00 93.81 122 GLY A O 1
ATOM 907 N N . PHE A 1 123 ? -1.569 -7.561 -12.587 1.00 96.25 123 PHE A N 1
ATOM 908 C CA . PHE A 1 123 ? -1.318 -6.346 -11.797 1.00 96.25 123 PHE A CA 1
ATOM 909 C C . PHE A 1 123 ? -2.407 -5.284 -11.962 1.00 96.25 123 PHE A C 1
ATOM 911 O O . PHE A 1 123 ? -2.930 -4.759 -10.975 1.00 96.25 123 PHE A O 1
ATOM 918 N N . ASN A 1 124 ? -2.824 -5.024 -13.202 1.00 95.75 124 ASN A N 1
ATOM 919 C CA . ASN A 1 124 ? -3.861 -4.032 -13.485 1.00 95.75 124 ASN A CA 1
ATOM 920 C C . ASN A 1 124 ? -5.237 -4.447 -12.945 1.00 95.75 124 ASN A C 1
ATOM 922 O O . ASN A 1 124 ? -6.008 -3.587 -12.526 1.00 95.75 124 ASN A O 1
ATOM 926 N N . GLY A 1 125 ? -5.538 -5.747 -12.887 1.00 95.81 125 GLY A N 1
ATOM 927 C CA . GLY A 1 125 ? -6.777 -6.237 -12.279 1.00 95.81 125 GLY A CA 1
ATOM 928 C C . GLY A 1 125 ? -6.828 -5.970 -10.772 1.00 95.81 125 GLY A C 1
ATOM 929 O O . GLY A 1 125 ? -7.852 -5.526 -10.248 1.00 95.81 125 GLY A O 1
ATOM 930 N N . ILE A 1 126 ? -5.703 -6.178 -10.079 1.00 97.56 126 ILE A N 1
ATOM 931 C CA . ILE A 1 126 ? -5.568 -5.855 -8.651 1.00 97.56 126 ILE A CA 1
ATOM 932 C C . ILE A 1 126 ? -5.697 -4.344 -8.437 1.00 97.56 126 ILE A C 1
ATOM 934 O O . ILE A 1 126 ? -6.434 -3.917 -7.547 1.00 97.56 126 ILE A O 1
ATOM 938 N N . PHE A 1 127 ? -5.030 -3.539 -9.271 1.00 97.44 127 PHE A N 1
ATOM 939 C CA . PHE A 1 127 ? -5.143 -2.083 -9.229 1.00 97.44 127 PHE A CA 1
ATOM 940 C C . PHE A 1 127 ? -6.597 -1.621 -9.345 1.00 97.44 127 PHE A C 1
ATOM 942 O O . PHE A 1 127 ? -7.089 -0.924 -8.461 1.00 97.44 127 PHE A O 1
ATOM 949 N N . LEU A 1 128 ? -7.301 -2.047 -10.399 1.00 95.94 128 LEU A N 1
ATOM 950 C CA . LEU A 1 128 ? -8.668 -1.609 -10.684 1.00 95.94 128 LEU A CA 1
ATOM 951 C C . LEU A 1 128 ? -9.637 -1.940 -9.544 1.00 95.94 128 LEU A C 1
ATOM 953 O O . LEU A 1 128 ? -10.461 -1.098 -9.188 1.00 95.94 128 LEU A O 1
ATOM 957 N N . ARG A 1 129 ? -9.514 -3.125 -8.929 1.00 96.25 129 ARG A N 1
ATOM 958 C CA . ARG A 1 129 ? -10.340 -3.525 -7.776 1.00 96.25 129 ARG A CA 1
ATOM 959 C C . ARG A 1 129 ? -10.251 -2.507 -6.641 1.00 96.25 129 ARG A C 1
ATOM 961 O O . ARG A 1 129 ? -11.274 -2.081 -6.106 1.00 96.25 129 ARG A O 1
ATOM 968 N N . TRP A 1 130 ? -9.035 -2.131 -6.264 1.00 96.94 130 TRP A N 1
ATOM 969 C CA . TRP A 1 130 ? -8.823 -1.249 -5.122 1.00 96.94 130 TRP A CA 1
ATOM 970 C C . TRP A 1 130 ? -9.000 0.224 -5.465 1.00 96.94 130 TRP A C 1
ATOM 972 O O . TRP A 1 130 ? -9.545 0.963 -4.649 1.00 96.94 130 TRP A O 1
ATOM 982 N N . ALA A 1 131 ? -8.648 0.637 -6.683 1.00 94.56 131 ALA A N 1
ATOM 983 C CA . ALA A 1 131 ? -8.937 1.975 -7.183 1.00 94.56 131 ALA A CA 1
ATOM 984 C C . ALA A 1 131 ? -10.447 2.252 -7.199 1.00 94.56 131 ALA A C 1
ATOM 986 O O . ALA A 1 131 ? -10.875 3.319 -6.768 1.00 94.56 131 ALA A O 1
ATOM 987 N N . ALA A 1 132 ? -11.268 1.277 -7.609 1.00 92.19 132 ALA A N 1
ATOM 988 C CA . ALA A 1 132 ? -12.723 1.398 -7.549 1.00 92.19 132 ALA A CA 1
ATOM 989 C C . ALA A 1 132 ? -13.233 1.561 -6.108 1.00 92.19 132 ALA A C 1
ATOM 991 O O . ALA A 1 132 ? -14.118 2.376 -5.855 1.00 92.19 132 ALA A O 1
ATOM 992 N N . LYS A 1 133 ? -12.660 0.817 -5.153 1.00 90.69 133 LYS A N 1
ATOM 993 C CA . LYS A 1 133 ? -13.058 0.874 -3.740 1.00 90.69 133 LYS A CA 1
ATOM 994 C C . LYS A 1 133 ? -12.638 2.187 -3.070 1.00 90.69 133 LYS A C 1
ATOM 996 O O . LYS A 1 133 ? -13.477 2.844 -2.469 1.00 90.69 133 LYS A O 1
ATOM 1001 N N . ALA A 1 134 ? -11.379 2.593 -3.221 1.00 91.38 134 ALA A N 1
ATOM 1002 C CA . ALA A 1 134 ? -10.833 3.815 -2.627 1.00 91.38 134 ALA A CA 1
ATOM 1003 C C . ALA A 1 134 ? -11.312 5.099 -3.330 1.00 91.38 134 ALA A C 1
ATOM 1005 O O . ALA A 1 134 ? -11.450 6.154 -2.710 1.00 91.38 134 ALA A O 1
ATOM 1006 N N . GLY A 1 135 ? -11.597 5.017 -4.631 1.00 85.19 135 GLY A N 1
ATOM 1007 C CA . GLY A 1 135 ? -12.181 6.100 -5.419 1.00 85.19 135 GLY A CA 1
ATOM 1008 C C . GLY A 1 135 ? -13.698 6.221 -5.277 1.00 85.19 135 GLY A C 1
ATOM 1009 O O . GLY A 1 135 ? -14.266 7.203 -5.756 1.00 85.19 135 GLY A O 1
ATOM 1010 N N . TRP A 1 136 ? -14.364 5.266 -4.618 1.00 78.31 136 TRP A N 1
ATOM 1011 C CA . TRP A 1 136 ? -15.820 5.259 -4.470 1.00 78.31 136 TRP A CA 1
ATOM 1012 C C . TRP A 1 136 ? -16.344 6.562 -3.867 1.00 78.31 136 TRP A C 1
ATOM 1014 O O . TRP A 1 136 ? -17.304 7.129 -4.383 1.00 78.31 136 TRP A O 1
ATOM 1024 N N . ASP A 1 137 ? -15.672 7.089 -2.843 1.00 74.56 137 ASP A N 1
ATOM 1025 C CA . ASP A 1 137 ? -16.098 8.320 -2.174 1.00 74.56 137 ASP A CA 1
ATOM 1026 C C . ASP A 1 137 ? -15.966 9.555 -3.081 1.00 74.56 137 ASP A C 1
ATOM 1028 O O . ASP A 1 137 ? -16.809 10.452 -3.012 1.00 74.56 137 ASP A O 1
ATOM 1032 N N . ARG A 1 138 ? -14.999 9.575 -4.020 1.00 78.00 138 ARG A N 1
ATOM 1033 C CA . ARG A 1 138 ? -14.919 10.622 -5.065 1.00 78.00 138 ARG A CA 1
ATOM 1034 C C . ARG A 1 138 ? -16.170 10.603 -5.935 1.00 78.00 138 ARG A C 1
ATOM 1036 O O . ARG A 1 138 ? -16.775 11.640 -6.192 1.00 78.00 138 ARG A O 1
ATOM 1043 N N . ILE A 1 139 ? -16.568 9.411 -6.377 1.00 72.88 139 ILE A N 1
ATOM 1044 C CA . ILE A 1 139 ? -17.720 9.217 -7.264 1.00 72.88 139 ILE A CA 1
ATOM 1045 C C . ILE A 1 139 ? -19.027 9.483 -6.509 1.00 72.88 139 ILE A C 1
ATOM 1047 O O . ILE A 1 139 ? -19.935 10.110 -7.052 1.00 72.88 139 ILE A O 1
ATOM 1051 N N . ALA A 1 140 ? -19.128 9.052 -5.251 1.00 70.56 140 ALA A N 1
ATOM 1052 C CA . ALA A 1 140 ? -20.287 9.296 -4.403 1.00 70.56 140 ALA A CA 1
ATOM 1053 C C . ALA A 1 140 ? -20.488 10.794 -4.139 1.00 70.56 140 ALA A C 1
ATOM 1055 O O . ALA A 1 140 ? -21.622 11.259 -4.214 1.00 70.56 140 ALA A O 1
ATOM 1056 N N . GLY A 1 141 ? -19.410 11.554 -3.910 1.00 68.69 141 GLY A N 1
ATOM 1057 C CA . GLY A 1 141 ? -19.460 13.013 -3.789 1.00 68.69 141 GLY A CA 1
ATOM 1058 C C . GLY A 1 141 ? -20.011 13.682 -5.049 1.00 68.69 141 GLY A C 1
ATOM 1059 O O . GLY A 1 141 ? -20.962 14.456 -4.964 1.00 68.69 141 GLY A O 1
ATOM 1060 N N . VAL A 1 142 ? -19.502 13.304 -6.227 1.00 69.69 142 VAL A N 1
ATOM 1061 C CA . VAL A 1 142 ? -20.030 13.781 -7.520 1.00 69.69 142 VAL A CA 1
ATOM 1062 C C . VAL A 1 142 ? -21.503 13.403 -7.683 1.00 69.69 142 VAL A C 1
ATOM 1064 O O . VAL A 1 142 ? -22.330 14.253 -7.998 1.00 69.69 142 VAL A O 1
ATOM 1067 N N . ARG A 1 143 ? -21.870 12.148 -7.413 1.00 66.88 143 ARG A N 1
ATOM 1068 C CA . ARG A 1 143 ? -23.256 11.670 -7.502 1.00 66.88 143 ARG A CA 1
ATOM 1069 C C . ARG A 1 143 ? -24.192 12.434 -6.563 1.00 66.88 143 ARG A C 1
ATOM 1071 O O . ARG A 1 143 ? -25.317 12.739 -6.948 1.00 66.88 143 ARG A O 1
ATOM 1078 N N . ASN A 1 144 ? -23.759 12.715 -5.339 1.00 69.19 144 ASN A N 1
ATOM 1079 C CA . ASN A 1 144 ? -24.560 13.438 -4.356 1.00 69.19 144 ASN A CA 1
ATOM 1080 C C . ASN A 1 144 ? -24.697 14.920 -4.735 1.00 69.19 144 ASN A C 1
ATOM 1082 O O . ASN A 1 144 ? -25.794 15.458 -4.623 1.00 69.19 144 ASN A O 1
ATOM 1086 N N . ALA A 1 145 ? -23.640 15.547 -5.263 1.00 68.25 145 ALA A N 1
ATOM 1087 C CA . ALA A 1 145 ? -23.700 16.900 -5.818 1.00 68.25 145 ALA A CA 1
ATOM 1088 C C . ALA A 1 145 ? -24.685 16.986 -6.996 1.00 68.25 145 ALA A C 1
ATOM 1090 O O . ALA A 1 145 ? -25.518 17.887 -7.042 1.00 68.25 145 ALA A O 1
ATOM 1091 N N . TRP A 1 146 ? -24.663 15.997 -7.896 1.00 55.50 146 TRP A N 1
ATOM 1092 C CA . TRP A 1 146 ? -25.644 15.878 -8.976 1.00 55.50 146 TRP A CA 1
ATOM 1093 C C . TRP A 1 146 ? -27.074 15.729 -8.447 1.00 55.50 146 TRP A C 1
ATOM 1095 O O . TRP A 1 146 ? -27.961 16.450 -8.887 1.00 55.50 146 TRP A O 1
ATOM 1105 N N . ARG A 1 147 ? -27.306 14.853 -7.460 1.00 60.72 147 ARG A N 1
ATOM 1106 C CA . ARG A 1 147 ? -28.637 14.667 -6.851 1.00 60.72 147 ARG A CA 1
ATOM 1107 C C . ARG A 1 147 ? -29.151 15.916 -6.129 1.00 60.72 147 ARG A C 1
ATOM 1109 O O . ARG A 1 147 ? -30.354 16.150 -6.146 1.00 60.72 147 ARG A O 1
ATOM 1116 N N . GLY A 1 148 ? -28.267 16.708 -5.522 1.00 64.69 148 GLY A N 1
ATOM 1117 C CA . GLY A 1 148 ? -28.617 17.991 -4.906 1.00 64.69 148 GLY A CA 1
ATOM 1118 C C . GLY A 1 148 ? -28.921 19.095 -5.924 1.00 64.69 148 GLY A C 1
ATOM 1119 O O . GLY A 1 148 ? -29.736 19.966 -5.646 1.00 64.69 148 GLY A O 1
ATOM 1120 N N . ALA A 1 149 ? -28.319 19.039 -7.116 1.00 60.47 149 ALA A N 1
ATOM 1121 C CA . ALA A 1 149 ? -28.555 19.998 -8.197 1.00 60.47 149 ALA A CA 1
ATOM 1122 C C . ALA A 1 149 ? -29.831 19.712 -9.018 1.00 60.47 149 ALA A C 1
ATOM 1124 O O . ALA A 1 149 ? -30.318 20.600 -9.712 1.00 60.47 149 ALA A O 1
ATOM 1125 N N . THR A 1 150 ? -30.383 18.493 -8.953 1.00 56.69 150 THR A N 1
ATOM 1126 C CA . THR A 1 150 ? -31.542 18.058 -9.760 1.00 56.69 150 THR A CA 1
ATOM 1127 C C . THR A 1 150 ? -32.845 17.897 -8.974 1.00 56.69 150 THR A C 1
ATOM 1129 O O . THR A 1 150 ? -33.764 17.258 -9.480 1.00 56.69 150 THR A O 1
ATOM 1132 N N . ALA A 1 151 ? -32.955 18.419 -7.752 1.00 49.34 151 ALA A N 1
ATOM 1133 C CA . ALA A 1 151 ? -34.222 18.430 -7.021 1.00 49.34 151 ALA A CA 1
ATOM 1134 C C . ALA A 1 151 ? -34.906 19.801 -7.181 1.00 49.34 151 ALA A C 1
ATOM 1136 O O . ALA A 1 151 ? -34.683 20.679 -6.347 1.00 49.34 151 ALA A O 1
ATOM 1137 N N . PRO A 1 152 ? -35.726 20.034 -8.228 1.00 51.81 152 PRO A N 1
ATOM 1138 C CA . PRO A 1 152 ? -36.697 21.110 -8.146 1.00 51.81 152 PRO A CA 1
ATOM 1139 C C . PRO A 1 152 ? -37.625 20.785 -6.974 1.00 51.81 152 PRO A C 1
ATOM 1141 O O . PRO A 1 152 ? -38.131 19.666 -6.865 1.00 51.81 152 PRO A O 1
ATOM 1144 N N . ALA A 1 153 ? -37.781 21.747 -6.067 1.00 50.34 153 ALA A N 1
ATOM 1145 C CA . ALA A 1 153 ? -38.832 21.701 -5.068 1.00 50.34 153 ALA A CA 1
ATOM 1146 C C . ALA A 1 153 ? -40.173 21.675 -5.816 1.00 50.34 153 ALA A C 1
ATOM 1148 O O . ALA A 1 153 ? -40.452 22.586 -6.598 1.00 50.34 153 ALA A O 1
ATOM 1149 N N . TRP A 1 154 ? -40.941 20.606 -5.614 1.00 47.72 154 TRP A N 1
ATOM 1150 C CA . TRP A 1 154 ? -42.358 20.541 -5.957 1.00 47.72 154 TRP A CA 1
ATOM 1151 C C . TRP A 1 154 ? -43.145 20.811 -4.682 1.00 47.72 154 TRP A C 1
ATOM 1153 O O . TRP A 1 154 ? -42.802 20.170 -3.659 1.00 47.72 154 TRP A O 1
#

InterPro domains:
  IPR005198 Glycoside hydrolase, family 76 [PF03663] (1-92)
  IPR008928 Six-hairpin glycosidase superfamily [SSF48208] (2-90)
  IPR053169 Meiotically Up-regulated Gene Protein [PTHR47791] (1-89)

Organism: NCBI:txid339340

pLDDT: mean 91.86, std 11.83, range [47.72, 98.81]

Radius of gyration: 17.07 Å; chains: 1; bounding box: 62×38×39 Å

Foldseek 3Di:
DDADAPDPVRFKGFLVCQLVQLLVLLVCCVVPVDCVSPVVSCRSLVVQCVQQADLVQLFGFGTAGPVGDTRRDGFLLSLLSNLQSCQSVVNLVPSNVSSVVSQVVVDDPDHDQQDCDDPRVCRVVNNVVRCCRSCVVVVVVVVVVVVVVPDDDD

Sequence (154 aa):
GGGIWWNTNNTYKASCVNFPAAIAAHLLYLALGDSSYETKSQAIYSWGKSNLFESSTGKVYDGKNSDGSVSTASYSYNQGTFAGAAYYLGEGSTVGWQSLDWQKNSSGSTLPVYGSTGDGAGFNGIFLRWAAKAGWDRIAGVRNAWRGATAPAW

Secondary structure (DSSP, 8-state):
-----SSTT-SEEEHHHHHHHHHHHHHHHHHH--HHHHHHHHHHHHHHHHHHEETTTTEE-SEEETTS-EE----HHHHHHHHHHHHHTT-IIIIIHHHHHHHHHHS-SSPPP--SSSTHHHHHHHHHHHHHHHTHHHHHHHHHHHHHHT----